Protein AF-A0A1I5T2F2-F1 (afdb_monomer_lite)

Secondary structure (DSSP, 8-state):
--------TT----HHHHHHHHHHHHTTTTSPPPHHHHHHHHHHHHHHHHH---HHHHHHHHHHHHH---HHHHHHHHHHHHHHHHHHHHT--SSS-------

Sequence (103 aa):
MKVRTAVRPDARVSNSVKDALSLLEKTNYDRPIAEDDIIRSVADALQYNSYYHPPDYIRHLNYAYEAERSLSAKDAIAQILVNSRMSALGKRPLCQDTGLVSS

Structure (mmCIF, N/CA/C/O backbone):
data_AF-A0A1I5T2F2-F1
#
_entry.id   AF-A0A1I5T2F2-F1
#
loop_
_atom_site.group_PDB
_atom_site.id
_atom_site.type_symbol
_atom_site.label_atom_id
_atom_site.label_alt_id
_atom_site.label_comp_id
_atom_site.label_asym_id
_atom_site.label_entity_id
_atom_site.label_seq_id
_atom_site.pdbx_PDB_ins_code
_atom_site.Cartn_x
_atom_site.Cartn_y
_atom_site.Cartn_z
_atom_site.occupancy
_atom_site.B_iso_or_equiv
_atom_site.auth_seq_id
_atom_site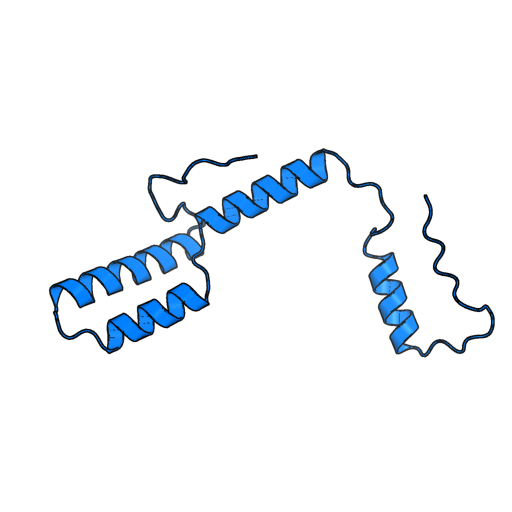.auth_comp_id
_atom_site.auth_asym_id
_atom_site.auth_atom_id
_atom_site.pdbx_PDB_model_num
ATOM 1 N N . MET A 1 1 ? 29.109 -6.498 -19.327 1.00 38.22 1 MET A N 1
ATOM 2 C CA . MET A 1 1 ? 30.016 -7.390 -18.571 1.00 38.22 1 MET A CA 1
ATOM 3 C C . MET A 1 1 ? 29.272 -8.702 -18.344 1.00 38.22 1 MET A C 1
ATOM 5 O O . MET A 1 1 ? 28.309 -8.689 -17.599 1.00 38.22 1 MET A O 1
ATOM 9 N N . LYS A 1 2 ? 29.595 -9.790 -19.064 1.00 37.22 2 LYS A N 1
ATOM 10 C CA . LYS A 1 2 ? 28.926 -11.093 -18.867 1.00 37.22 2 LYS A CA 1
ATOM 11 C C . LYS A 1 2 ? 29.405 -11.678 -17.540 1.00 37.22 2 LYS A C 1
ATOM 13 O O . LYS A 1 2 ? 30.586 -12.011 -17.436 1.00 37.22 2 LYS A O 1
ATOM 18 N N . VAL A 1 3 ? 28.523 -11.805 -16.552 1.00 43.12 3 VAL A N 1
ATOM 19 C CA . VAL A 1 3 ? 28.807 -12.594 -15.349 1.00 43.12 3 VAL A CA 1
ATOM 20 C C . VAL A 1 3 ? 28.792 -14.053 -15.790 1.00 43.12 3 VAL A C 1
ATOM 22 O O . VAL A 1 3 ? 27.752 -14.691 -15.861 1.00 43.12 3 VAL A O 1
ATOM 25 N N . ARG A 1 4 ? 29.950 -14.586 -16.186 1.00 44.59 4 ARG A N 1
ATOM 26 C CA . ARG A 1 4 ? 30.079 -16.028 -16.389 1.00 44.59 4 ARG A CA 1
ATOM 27 C C . ARG A 1 4 ? 30.013 -16.665 -15.007 1.00 44.59 4 ARG A C 1
ATOM 29 O O . ARG A 1 4 ? 31.008 -16.657 -14.286 1.00 44.59 4 ARG A O 1
ATOM 36 N N . THR A 1 5 ? 28.861 -17.208 -14.633 1.00 53.03 5 THR A N 1
ATOM 37 C CA . THR A 1 5 ? 28.784 -18.180 -13.542 1.00 53.03 5 THR A CA 1
ATOM 38 C C . THR A 1 5 ? 29.703 -19.340 -13.902 1.00 53.03 5 THR A C 1
ATOM 40 O O . THR A 1 5 ? 29.411 -20.138 -14.793 1.00 53.03 5 THR A O 1
ATOM 43 N N . ALA A 1 6 ? 30.868 -19.385 -13.261 1.00 49.38 6 ALA A N 1
ATOM 44 C CA . ALA A 1 6 ? 31.837 -20.455 -13.413 1.00 49.38 6 ALA A CA 1
ATOM 45 C C . ALA A 1 6 ? 31.290 -21.714 -12.726 1.00 49.38 6 ALA A C 1
ATOM 47 O O . ALA A 1 6 ? 31.609 -22.003 -11.575 1.00 49.38 6 ALA A O 1
ATOM 48 N N . VAL A 1 7 ? 30.429 -22.452 -13.424 1.00 55.19 7 VAL A N 1
ATOM 49 C CA . VAL A 1 7 ? 30.057 -23.807 -13.016 1.00 55.19 7 VAL A CA 1
ATOM 50 C C . VAL A 1 7 ? 31.195 -24.729 -13.447 1.00 55.19 7 VAL A C 1
ATOM 52 O O . VAL A 1 7 ? 31.579 -24.748 -14.617 1.00 55.19 7 VAL A O 1
ATOM 55 N N . ARG A 1 8 ? 31.779 -25.456 -12.489 1.00 48.75 8 ARG A N 1
ATOM 56 C CA . ARG A 1 8 ? 32.818 -26.451 -12.775 1.00 48.75 8 ARG A CA 1
ATOM 57 C C . ARG A 1 8 ? 32.267 -27.515 -13.741 1.00 48.75 8 ARG A C 1
ATOM 59 O O . ARG A 1 8 ? 31.168 -28.014 -13.500 1.00 48.75 8 ARG A O 1
ATOM 66 N N . PRO A 1 9 ? 33.010 -27.882 -14.800 1.00 53.88 9 PRO A N 1
ATOM 67 C CA . PRO A 1 9 ? 32.515 -28.756 -15.868 1.00 53.88 9 PRO A CA 1
ATOM 68 C C . PRO A 1 9 ? 32.212 -30.200 -15.425 1.00 53.88 9 PRO A C 1
ATOM 70 O O . PRO A 1 9 ? 31.578 -30.938 -16.171 1.00 53.88 9 PRO A O 1
ATOM 73 N N . ASP A 1 10 ? 32.628 -30.604 -14.222 1.00 53.03 10 ASP A N 1
ATOM 74 C CA . ASP A 1 10 ? 32.476 -31.950 -13.658 1.00 53.03 10 ASP A CA 1
ATOM 75 C C . ASP A 1 10 ? 31.473 -32.040 -12.490 1.00 53.03 10 ASP A C 1
ATOM 77 O O . ASP A 1 10 ? 31.265 -33.118 -11.924 1.00 53.03 10 ASP A O 1
ATOM 81 N N . ALA A 1 11 ? 30.809 -30.940 -12.122 1.00 57.22 11 ALA A N 1
ATOM 82 C CA . ALA A 1 11 ? 29.818 -30.968 -11.054 1.00 57.22 11 ALA A CA 1
ATOM 83 C C . ALA A 1 11 ? 28.578 -31.771 -11.494 1.00 57.22 11 ALA A C 1
ATOM 85 O O . ALA A 1 11 ? 27.867 -31.386 -12.424 1.00 57.22 11 ALA A O 1
ATOM 86 N N . ARG A 1 12 ? 28.267 -32.881 -10.807 1.00 59.28 12 ARG A N 1
ATOM 87 C CA . ARG A 1 12 ? 26.963 -33.555 -10.945 1.00 59.28 12 ARG A CA 1
ATOM 88 C C . ARG A 1 12 ? 25.871 -32.638 -10.398 1.00 59.28 12 ARG A C 1
ATOM 90 O O . ARG A 1 12 ? 25.561 -32.656 -9.211 1.00 59.28 12 ARG A O 1
ATOM 97 N N . VAL A 1 13 ? 25.293 -31.833 -11.279 1.00 64.69 13 VAL A N 1
ATOM 98 C CA . VAL A 1 13 ? 24.145 -30.979 -10.978 1.00 64.69 13 VAL A CA 1
ATOM 99 C C . VAL A 1 13 ? 22.904 -31.867 -10.849 1.00 64.69 13 VAL A C 1
ATOM 101 O O . VAL A 1 13 ? 22.537 -32.562 -11.802 1.00 64.69 13 VAL A O 1
ATOM 104 N N . SER A 1 14 ? 22.279 -31.883 -9.668 1.00 70.00 14 SER A N 1
ATOM 105 C CA . SER A 1 14 ? 21.035 -32.627 -9.433 1.00 70.00 14 SER A CA 1
ATOM 106 C C . SER A 1 14 ? 19.915 -32.101 -10.338 1.00 70.00 14 SER A C 1
ATOM 108 O O . SER A 1 14 ? 19.938 -30.943 -10.758 1.00 70.00 14 SER A O 1
ATOM 110 N N . ASN A 1 15 ? 18.917 -32.936 -10.643 1.00 74.06 15 ASN A N 1
ATOM 111 C CA . ASN A 1 15 ? 17.809 -32.536 -11.523 1.00 74.06 15 ASN A CA 1
ATOM 112 C C . ASN A 1 15 ? 17.097 -31.270 -11.012 1.00 74.06 15 ASN A C 1
ATOM 114 O O . ASN A 1 15 ? 16.834 -30.370 -11.796 1.00 74.06 15 ASN A O 1
ATOM 118 N N . SER A 1 16 ? 16.957 -31.120 -9.691 1.00 68.25 16 SER A N 1
ATOM 119 C CA . SER A 1 16 ? 16.376 -29.919 -9.078 1.00 68.25 16 SER A CA 1
ATOM 120 C C . SER A 1 16 ? 17.169 -28.632 -9.349 1.00 68.25 16 SER A C 1
ATOM 122 O O . SER A 1 16 ? 16.575 -27.559 -9.422 1.00 68.25 16 SER A O 1
ATOM 124 N N . VAL A 1 17 ? 18.496 -28.710 -9.503 1.00 71.19 17 VAL A N 1
ATOM 125 C CA . VAL A 1 17 ? 19.324 -27.539 -9.838 1.00 71.19 17 VAL A CA 1
ATOM 126 C C . VAL A 1 17 ? 19.259 -27.241 -11.339 1.00 71.19 17 VAL A C 1
ATOM 128 O O . VAL A 1 17 ? 19.251 -26.074 -11.718 1.00 71.19 17 VAL A O 1
ATOM 131 N N . LYS A 1 18 ? 19.131 -28.260 -12.200 1.00 70.31 18 LYS A N 1
ATOM 132 C CA . LYS A 1 18 ? 18.872 -28.060 -13.639 1.00 70.31 18 LYS A CA 1
ATOM 133 C C . LYS A 1 18 ? 17.523 -27.384 -13.879 1.00 70.31 18 LYS A C 1
ATOM 135 O O . LYS A 1 18 ? 17.440 -26.482 -14.706 1.00 70.31 18 LYS A O 1
ATOM 140 N N . ASP A 1 19 ? 16.505 -27.765 -13.114 1.00 73.94 19 ASP A N 1
ATOM 141 C CA . ASP A 1 19 ? 15.174 -27.164 -13.198 1.00 73.94 19 ASP A CA 1
ATOM 142 C C . ASP A 1 19 ? 15.210 -25.689 -12.772 1.00 73.94 19 ASP A C 1
ATOM 144 O O . ASP A 1 19 ? 14.705 -24.831 -13.496 1.00 73.94 19 ASP A O 1
ATOM 148 N N . ALA A 1 20 ? 15.891 -25.371 -11.665 1.00 68.38 20 ALA A N 1
ATOM 149 C CA . ALA A 1 20 ? 16.098 -23.992 -11.220 1.00 68.38 20 ALA A CA 1
ATOM 150 C C . ALA A 1 20 ? 16.898 -23.158 -12.238 1.00 68.38 20 ALA A C 1
ATOM 152 O O . ALA A 1 20 ? 16.517 -22.028 -12.533 1.00 68.38 20 ALA A O 1
ATOM 153 N N . LEU A 1 21 ? 17.958 -23.720 -12.828 1.00 68.44 21 LEU A N 1
ATOM 154 C CA . LEU A 1 21 ? 18.722 -23.062 -13.894 1.00 68.44 21 LEU A CA 1
ATOM 155 C C . LEU A 1 21 ? 17.862 -22.814 -15.137 1.00 68.44 21 LEU A C 1
ATOM 157 O O . LEU A 1 21 ? 17.921 -21.728 -15.694 1.00 68.44 21 LEU A O 1
ATOM 161 N N . SER A 1 22 ? 16.990 -23.753 -15.515 1.00 66.94 22 SER A N 1
ATOM 162 C CA . 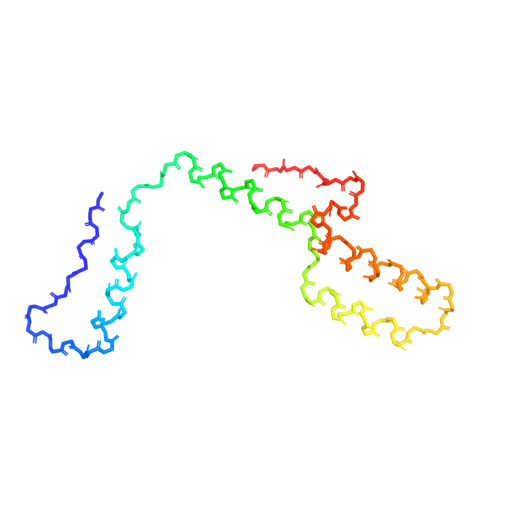SER A 1 22 ? 16.067 -23.562 -16.641 1.00 66.94 22 SER A CA 1
ATOM 163 C C . SER A 1 22 ? 15.045 -22.445 -16.390 1.00 66.94 22 SER A C 1
ATOM 165 O O . SER A 1 22 ? 14.608 -21.777 -17.325 1.00 66.94 22 SER A O 1
ATOM 167 N N . LEU A 1 23 ? 14.648 -22.224 -15.131 1.00 65.38 23 LEU A N 1
ATOM 168 C CA . LEU A 1 23 ? 13.778 -21.112 -14.744 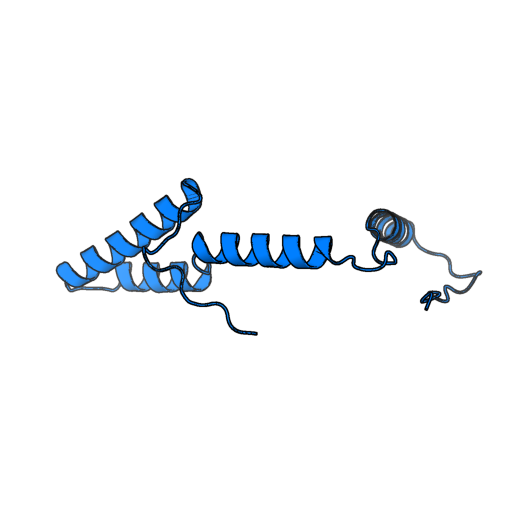1.00 65.38 23 LEU A CA 1
ATOM 169 C C . LEU A 1 23 ? 14.537 -19.785 -14.782 1.00 65.38 23 LEU A C 1
ATOM 171 O O . LEU A 1 23 ? 13.992 -18.796 -15.267 1.00 65.38 23 LEU A O 1
ATOM 175 N N . LEU A 1 24 ? 15.798 -19.794 -14.345 1.00 63.34 24 LEU A N 1
ATOM 176 C CA . LEU A 1 24 ? 16.689 -18.642 -14.436 1.00 63.34 24 LEU A CA 1
ATOM 177 C C . LEU A 1 24 ? 17.049 -18.294 -15.884 1.00 63.34 24 LEU A C 1
ATOM 179 O O . LEU A 1 24 ? 17.188 -17.120 -16.181 1.00 63.34 24 LEU A O 1
ATOM 183 N N . GLU A 1 25 ? 17.142 -19.264 -16.794 1.00 64.50 25 GLU A N 1
ATOM 184 C CA . GLU A 1 25 ? 17.315 -19.020 -18.235 1.00 64.50 25 GLU A CA 1
ATOM 185 C C . GLU A 1 25 ? 16.035 -18.469 -18.887 1.00 64.50 25 GLU A C 1
ATOM 187 O O . GLU A 1 25 ? 16.104 -17.660 -19.812 1.00 64.50 25 GLU A O 1
ATOM 192 N N . LYS A 1 26 ? 14.852 -18.871 -18.399 1.00 61.19 26 LYS A N 1
ATOM 193 C CA . LYS A 1 26 ? 13.556 -18.330 -18.854 1.00 61.19 26 LYS A CA 1
ATOM 194 C C . LYS A 1 26 ? 13.340 -16.886 -18.405 1.00 61.19 26 LYS A C 1
ATOM 196 O O . LYS A 1 26 ? 12.679 -16.115 -19.102 1.00 61.19 26 LYS A O 1
ATOM 201 N N . THR A 1 27 ? 13.886 -16.503 -17.257 1.00 61.66 27 THR A N 1
ATOM 202 C CA . THR A 1 27 ? 13.946 -15.106 -16.829 1.00 61.66 27 THR A CA 1
ATOM 203 C C . THR A 1 27 ? 15.188 -14.466 -17.433 1.00 61.66 27 THR A C 1
ATOM 205 O O . THR A 1 27 ? 16.290 -14.774 -17.020 1.00 61.66 27 THR A O 1
ATOM 208 N N . ASN A 1 28 ? 15.058 -13.564 -18.404 1.00 68.50 28 ASN A N 1
ATOM 209 C CA . ASN A 1 28 ? 16.210 -12.878 -19.004 1.00 68.50 28 ASN A CA 1
ATOM 210 C C . ASN A 1 28 ? 16.919 -11.927 -18.005 1.00 68.50 28 ASN A C 1
ATOM 212 O O . ASN A 1 28 ? 16.865 -10.713 -18.168 1.00 68.50 28 ASN A O 1
ATOM 216 N N . TYR A 1 29 ? 17.570 -12.450 -16.964 1.00 66.75 29 TYR A N 1
ATOM 217 C CA . TYR A 1 29 ? 18.252 -11.670 -15.926 1.00 66.75 29 TYR A CA 1
ATOM 218 C C . TYR A 1 29 ? 19.546 -11.021 -16.447 1.00 66.75 29 TYR A C 1
ATOM 220 O O . TYR A 1 29 ? 19.972 -9.985 -15.950 1.00 66.75 29 TYR A O 1
ATOM 228 N N . ASP A 1 30 ? 20.128 -11.589 -17.507 1.00 73.44 30 ASP A N 1
ATOM 229 C CA . ASP A 1 30 ? 21.316 -11.064 -18.191 1.00 73.44 30 ASP A CA 1
ATOM 230 C C . ASP A 1 30 ? 20.996 -10.016 -19.271 1.00 73.44 30 ASP A C 1
ATOM 232 O O . ASP A 1 30 ? 21.919 -9.464 -19.887 1.00 73.44 30 ASP A O 1
ATOM 236 N N . ARG A 1 31 ? 19.712 -9.728 -19.544 1.00 85.19 31 ARG A N 1
ATOM 237 C CA . ARG A 1 31 ? 19.376 -8.662 -20.497 1.00 85.19 31 ARG A CA 1
ATOM 238 C C . ARG A 1 31 ? 19.667 -7.300 -19.857 1.00 85.19 31 ARG A C 1
ATOM 240 O O . ARG A 1 31 ? 19.311 -7.092 -18.697 1.00 85.19 31 ARG A O 1
ATOM 247 N N . PRO A 1 32 ? 20.259 -6.348 -20.593 1.00 88.62 32 PRO A N 1
ATOM 248 C CA . PRO A 1 32 ? 20.351 -4.972 -20.127 1.00 88.62 32 PRO A CA 1
ATOM 249 C C . PRO A 1 32 ? 18.960 -4.426 -19.780 1.00 88.62 32 PRO A C 1
ATOM 251 O O . PRO A 1 32 ? 18.006 -4.649 -20.530 1.00 88.62 32 PRO A O 1
ATOM 254 N N . ILE A 1 33 ? 18.856 -3.717 -18.655 1.00 91.31 33 ILE A N 1
ATOM 255 C CA . ILE A 1 33 ? 17.645 -2.979 -18.283 1.00 91.31 33 ILE A CA 1
ATOM 256 C C . ILE A 1 33 ? 17.530 -1.793 -19.239 1.00 91.31 33 ILE A C 1
ATOM 258 O O . ILE A 1 33 ? 18.436 -0.959 -19.308 1.00 91.31 33 ILE A O 1
ATOM 262 N N . ALA A 1 34 ? 16.444 -1.753 -20.001 1.00 92.88 34 ALA A N 1
ATOM 263 C CA . ALA A 1 34 ? 16.129 -0.647 -20.889 1.00 92.88 34 ALA A CA 1
ATOM 264 C C . ALA A 1 34 ? 15.383 0.457 -20.127 1.00 92.88 34 ALA A C 1
ATOM 266 O O . ALA A 1 34 ? 14.805 0.224 -19.068 1.00 92.88 34 ALA A O 1
ATOM 267 N N . GLU A 1 35 ? 15.356 1.660 -20.693 1.00 96.06 35 GLU A N 1
ATOM 268 C CA . GLU A 1 35 ? 14.597 2.794 -20.153 1.00 96.06 35 GLU A CA 1
ATOM 269 C C . GLU A 1 35 ? 13.120 2.436 -19.905 1.00 96.06 35 GLU A C 1
ATOM 271 O O . GLU A 1 35 ? 12.597 2.663 -18.815 1.00 96.06 35 GLU A O 1
ATOM 276 N N . ASP A 1 36 ? 12.488 1.764 -20.871 1.00 95.81 36 ASP A N 1
ATOM 277 C CA . ASP A 1 36 ? 11.107 1.283 -20.773 1.0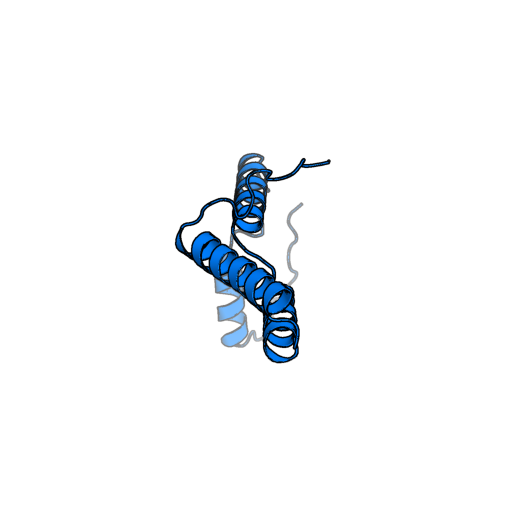0 95.81 36 ASP A CA 1
ATOM 278 C C . ASP A 1 36 ? 10.856 0.384 -19.555 1.00 95.81 36 ASP A C 1
ATOM 280 O O . ASP A 1 36 ? 9.759 0.404 -18.995 1.00 95.81 36 ASP A O 1
ATOM 284 N N . ASP A 1 37 ? 11.846 -0.407 -19.132 1.00 93.88 37 ASP A N 1
ATOM 285 C CA . ASP A 1 37 ? 11.703 -1.274 -17.961 1.00 93.88 37 ASP A CA 1
ATOM 286 C C . ASP A 1 37 ? 11.598 -0.447 -16.678 1.00 93.88 37 ASP A C 1
ATOM 288 O O . ASP A 1 37 ? 10.806 -0.773 -15.793 1.00 93.88 37 ASP A O 1
ATOM 292 N N . ILE A 1 38 ? 12.367 0.641 -16.591 1.00 94.94 38 ILE A N 1
ATOM 293 C CA . ILE A 1 38 ? 12.330 1.563 -15.454 1.00 94.94 38 ILE A CA 1
ATOM 294 C C . ILE A 1 38 ? 11.010 2.324 -15.443 1.00 94.94 38 ILE A C 1
ATOM 296 O O . ILE A 1 38 ? 10.339 2.352 -14.412 1.00 94.94 38 ILE A O 1
ATOM 300 N N . ILE A 1 39 ? 10.608 2.890 -16.585 1.00 96.12 39 ILE A N 1
ATOM 301 C CA . ILE A 1 39 ? 9.356 3.648 -16.706 1.00 96.12 39 ILE A CA 1
ATOM 302 C C . ILE A 1 39 ? 8.169 2.779 -16.288 1.00 96.12 39 ILE A C 1
ATOM 304 O O . ILE A 1 39 ? 7.364 3.197 -15.455 1.00 96.12 39 ILE A O 1
ATOM 308 N N . ARG A 1 40 ? 8.076 1.555 -16.824 1.00 96.81 40 ARG A N 1
ATOM 309 C CA . ARG A 1 40 ? 6.982 0.628 -16.496 1.00 96.81 40 ARG A CA 1
ATOM 310 C C . ARG A 1 40 ? 7.016 0.206 -15.036 1.00 96.81 40 ARG A C 1
ATOM 312 O O . ARG A 1 40 ? 5.989 0.277 -14.377 1.00 96.81 40 ARG A O 1
ATOM 319 N N . SER A 1 41 ? 8.186 -0.156 -14.514 1.00 95.75 41 SER A N 1
ATOM 320 C CA . SER A 1 41 ? 8.330 -0.561 -13.112 1.00 95.75 41 SER A CA 1
ATOM 321 C C . SER A 1 41 ? 7.893 0.545 -12.147 1.00 95.75 41 SER A C 1
ATOM 323 O O . SER A 1 41 ? 7.122 0.295 -11.221 1.00 95.75 41 SER A O 1
ATOM 325 N N . VAL A 1 42 ? 8.325 1.788 -12.387 1.00 95.50 42 VAL A N 1
ATOM 326 C CA . VAL A 1 42 ? 7.938 2.937 -11.556 1.00 95.50 42 VAL A CA 1
ATOM 327 C C . VAL A 1 42 ? 6.444 3.231 -11.690 1.00 95.50 42 VAL A C 1
ATOM 329 O O . VAL A 1 42 ? 5.779 3.419 -10.673 1.00 95.50 42 VAL A O 1
ATOM 332 N N . ALA A 1 43 ? 5.896 3.234 -12.908 1.00 95.62 43 ALA A N 1
ATOM 333 C CA . ALA A 1 43 ? 4.465 3.442 -13.126 1.00 95.62 43 ALA A CA 1
ATOM 334 C C . ALA A 1 43 ? 3.620 2.383 -12.398 1.00 95.62 43 ALA A C 1
ATOM 336 O O . ALA A 1 43 ? 2.703 2.737 -11.654 1.00 95.62 43 ALA A O 1
ATOM 337 N N . ASP A 1 44 ? 3.978 1.105 -12.536 1.00 95.50 44 ASP A N 1
ATOM 338 C CA . ASP A 1 44 ? 3.291 -0.012 -11.887 1.00 95.50 44 ASP A CA 1
ATOM 339 C C . ASP A 1 44 ? 3.375 0.095 -10.358 1.00 95.50 44 ASP A C 1
ATOM 341 O O . ASP A 1 44 ? 2.372 -0.090 -9.663 1.00 95.50 44 ASP A O 1
ATOM 345 N N . ALA A 1 45 ? 4.547 0.446 -9.821 1.00 94.94 45 ALA A N 1
ATOM 346 C CA . ALA A 1 45 ? 4.746 0.618 -8.385 1.00 94.94 45 ALA A CA 1
ATOM 347 C C . ALA A 1 45 ? 3.914 1.780 -7.818 1.00 94.94 45 ALA A C 1
ATOM 349 O O . ALA A 1 45 ? 3.237 1.619 -6.800 1.00 94.94 45 ALA A O 1
ATOM 350 N N . LEU A 1 46 ? 3.916 2.941 -8.480 1.00 94.88 46 LEU A N 1
ATOM 351 C CA . LEU A 1 46 ? 3.132 4.104 -8.050 1.00 94.88 46 LEU A CA 1
ATOM 352 C C . LEU A 1 46 ? 1.627 3.831 -8.128 1.00 94.88 46 LEU A C 1
ATOM 354 O O . LEU A 1 46 ? 0.869 4.205 -7.227 1.00 94.88 46 LEU A O 1
ATOM 358 N N . GLN A 1 47 ? 1.192 3.134 -9.175 1.00 93.69 47 GLN A N 1
ATOM 359 C CA . GLN A 1 47 ? -0.205 2.772 -9.350 1.00 93.69 47 GLN A CA 1
ATOM 360 C C . GLN A 1 47 ? -0.653 1.751 -8.298 1.00 93.69 47 GLN A C 1
ATOM 362 O O . GLN A 1 47 ? -1.720 1.910 -7.705 1.00 93.69 47 GLN A O 1
ATOM 367 N N . TYR A 1 48 ? 0.188 0.760 -7.990 1.00 94.75 48 TYR A N 1
ATOM 368 C CA . TYR A 1 48 ? -0.050 -0.184 -6.900 1.00 94.75 48 TYR A CA 1
ATOM 369 C C . TYR A 1 48 ? -0.172 0.533 -5.547 1.00 94.75 48 TYR A C 1
ATOM 371 O O . TYR A 1 48 ? -1.167 0.354 -4.839 1.00 94.75 48 TYR A O 1
ATOM 379 N N . ASN A 1 49 ? 0.784 1.401 -5.213 1.00 92.31 49 ASN A N 1
ATOM 380 C CA . ASN A 1 49 ? 0.785 2.135 -3.944 1.00 92.31 49 ASN A CA 1
ATOM 381 C C . ASN A 1 49 ? -0.443 3.042 -3.785 1.00 92.31 49 ASN A C 1
ATOM 383 O O . ASN A 1 49 ? -0.918 3.250 -2.673 1.00 92.31 49 ASN A O 1
ATOM 387 N N . SER A 1 50 ? -0.995 3.540 -4.892 1.00 93.62 50 SER A N 1
ATOM 388 C CA . SER A 1 50 ? -2.199 4.375 -4.876 1.00 93.62 50 SER A CA 1
ATOM 389 C C . SER A 1 50 ? -3.477 3.598 -4.532 1.00 93.62 50 SER A C 1
ATOM 391 O O . SER A 1 50 ? -4.472 4.210 -4.140 1.00 93.62 50 SER A O 1
ATOM 393 N N . TYR A 1 51 ? -3.487 2.270 -4.700 1.00 95.56 51 TYR A N 1
ATOM 394 C CA . TYR A 1 51 ? -4.693 1.439 -4.567 1.00 95.56 51 TYR A CA 1
ATOM 395 C C . TYR A 1 51 ? -4.734 0.611 -3.286 1.00 95.56 51 TYR A C 1
ATOM 397 O O . TYR A 1 51 ? -5.829 0.307 -2.797 1.00 95.56 51 TYR A O 1
ATOM 405 N N . TYR A 1 52 ? -3.574 0.231 -2.752 1.00 96.31 52 TYR A N 1
ATOM 406 C CA . TYR A 1 52 ? -3.474 -0.740 -1.667 1.00 96.31 52 TYR A CA 1
ATOM 407 C C . TYR A 1 52 ? -2.831 -0.141 -0.421 1.00 96.31 52 TYR A C 1
ATOM 409 O O . TYR A 1 52 ? -1.775 0.479 -0.480 1.00 96.31 52 TYR A O 1
ATOM 417 N N . HIS A 1 53 ? -3.430 -0.426 0.735 1.00 95.94 53 HIS A N 1
ATOM 418 C CA . HIS A 1 53 ? -2.716 -0.313 2.001 1.00 95.94 53 HIS A CA 1
ATOM 419 C C . HIS A 1 53 ? -1.826 -1.540 2.231 1.00 95.94 53 HIS A C 1
ATOM 421 O O . HIS A 1 53 ? -2.207 -2.653 1.848 1.00 95.94 53 HIS A O 1
ATOM 427 N N . PRO A 1 54 ? -0.700 -1.374 2.943 1.00 95.44 54 PRO A N 1
ATOM 428 C CA . PRO A 1 54 ? 0.090 -2.491 3.438 1.00 95.44 54 PRO A CA 1
ATOM 429 C C . PRO A 1 54 ? -0.745 -3.481 4.286 1.00 95.44 54 PRO A C 1
ATOM 431 O O . PRO A 1 54 ? -1.603 -3.059 5.072 1.00 95.44 54 PRO A O 1
ATOM 434 N N . PRO A 1 55 ? -0.518 -4.806 4.177 1.00 96.06 55 PRO A N 1
ATOM 435 C CA . PRO A 1 55 ? -1.292 -5.802 4.925 1.00 96.06 55 PRO A CA 1
ATOM 436 C C . PRO A 1 55 ? -1.167 -5.688 6.448 1.00 96.06 55 PRO A C 1
ATOM 438 O O . PRO A 1 55 ? -2.072 -6.069 7.188 1.00 96.06 55 PRO A O 1
ATOM 441 N N . ASP A 1 56 ? -0.027 -5.222 6.948 1.00 97.62 56 ASP A N 1
ATOM 442 C CA . ASP A 1 56 ? 0.178 -4.906 8.360 1.00 97.62 56 ASP A CA 1
ATOM 443 C C . ASP A 1 56 ? -0.666 -3.708 8.797 1.00 97.62 56 ASP A C 1
ATOM 445 O O . ASP A 1 56 ? -1.326 -3.815 9.829 1.00 97.62 56 ASP A O 1
ATOM 449 N N . TYR A 1 57 ? -0.742 -2.632 8.008 1.00 96.94 57 TYR A N 1
ATOM 450 C CA . TYR A 1 57 ? -1.618 -1.495 8.309 1.00 96.94 57 TYR A CA 1
ATOM 451 C C . TYR A 1 57 ? -3.073 -1.947 8.492 1.00 96.94 57 TYR A C 1
ATOM 453 O O . TYR A 1 57 ? -3.691 -1.654 9.515 1.00 96.94 57 TYR A O 1
ATOM 461 N N . ILE A 1 58 ? -3.597 -2.746 7.555 1.00 97.94 58 ILE A N 1
ATOM 462 C CA . ILE A 1 58 ? -4.977 -3.253 7.622 1.00 97.94 58 ILE A CA 1
ATOM 463 C C . ILE A 1 58 ? -5.193 -4.147 8.847 1.00 97.94 58 ILE A C 1
ATOM 465 O O . ILE A 1 58 ? -6.219 -4.028 9.515 1.00 97.94 58 ILE A O 1
ATOM 469 N N . ARG A 1 59 ? -4.227 -5.011 9.190 1.00 98.31 59 ARG A N 1
ATOM 470 C CA . ARG A 1 59 ? -4.318 -5.864 10.387 1.00 98.31 59 ARG A CA 1
ATOM 471 C C . ARG A 1 59 ? -4.380 -5.048 11.676 1.00 98.31 59 ARG A C 1
ATOM 473 O O . ARG A 1 59 ? -5.236 -5.323 12.515 1.00 98.31 59 ARG A O 1
ATOM 480 N N . HIS A 1 60 ? -3.509 -4.053 11.831 1.00 98.38 60 HIS A N 1
ATOM 481 C CA . HIS A 1 60 ? -3.504 -3.201 13.023 1.00 98.38 60 HIS A CA 1
ATOM 482 C C . HIS A 1 60 ? -4.760 -2.330 13.098 1.00 98.38 60 HIS A C 1
ATOM 484 O O . HIS A 1 60 ? -5.332 -2.179 14.175 1.00 98.38 60 HIS A O 1
ATOM 490 N N . LEU A 1 61 ? -5.233 -1.816 11.961 1.00 98.00 61 LEU A N 1
ATOM 491 C CA . LEU A 1 61 ? -6.454 -1.021 11.907 1.00 98.00 61 LEU A CA 1
ATOM 492 C C . LEU A 1 61 ? -7.696 -1.857 12.253 1.00 98.00 61 LEU A C 1
ATOM 494 O O . LEU A 1 61 ? -8.563 -1.396 12.989 1.00 98.00 61 LEU A O 1
ATOM 498 N N . ASN A 1 62 ? -7.755 -3.111 11.795 1.00 98.38 62 ASN A N 1
ATOM 499 C CA . ASN A 1 62 ? -8.813 -4.040 12.188 1.00 98.38 62 ASN A CA 1
ATOM 500 C C . ASN A 1 62 ? -8.751 -4.374 13.685 1.00 98.38 62 ASN A C 1
ATOM 502 O O . ASN A 1 62 ? -9.775 -4.388 14.355 1.00 98.38 62 ASN A O 1
ATOM 506 N N . TYR A 1 63 ? -7.556 -4.595 14.239 1.00 98.50 63 TYR A N 1
ATOM 507 C CA . TYR A 1 63 ? -7.404 -4.782 15.685 1.00 98.50 63 TYR A CA 1
ATOM 508 C C . TYR A 1 63 ? -7.903 -3.561 16.476 1.00 98.50 63 TYR A C 1
ATOM 510 O O . TYR A 1 63 ? -8.612 -3.717 17.470 1.00 98.50 63 TYR A O 1
ATOM 518 N N . ALA A 1 64 ? -7.590 -2.347 16.011 1.00 98.19 64 ALA A N 1
ATOM 519 C CA . ALA A 1 64 ? -8.085 -1.114 16.616 1.00 98.19 64 ALA A CA 1
ATOM 520 C C . 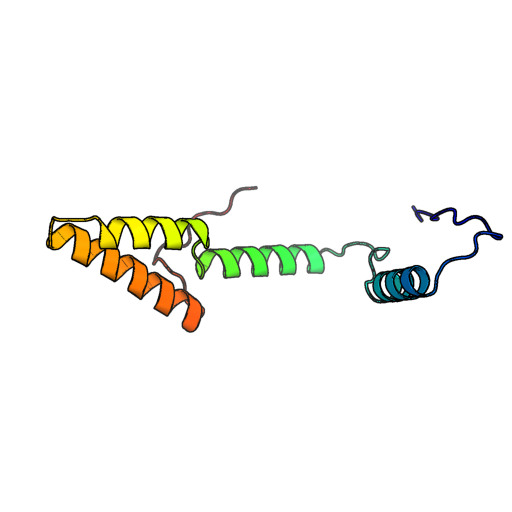ALA A 1 64 ? -9.618 -1.010 16.545 1.00 98.19 64 ALA A C 1
ATOM 522 O O . ALA A 1 64 ? -10.241 -0.667 17.543 1.00 98.19 64 ALA A O 1
ATOM 523 N N . TYR A 1 65 ? -10.234 -1.369 15.412 1.00 98.50 65 TYR A N 1
ATOM 524 C CA . TYR A 1 65 ? -11.695 -1.418 15.268 1.00 98.50 65 TYR A CA 1
ATOM 525 C C . TYR A 1 65 ? -12.364 -2.318 16.319 1.00 98.50 65 TYR A C 1
ATOM 527 O O . TYR A 1 65 ? -13.366 -1.937 16.931 1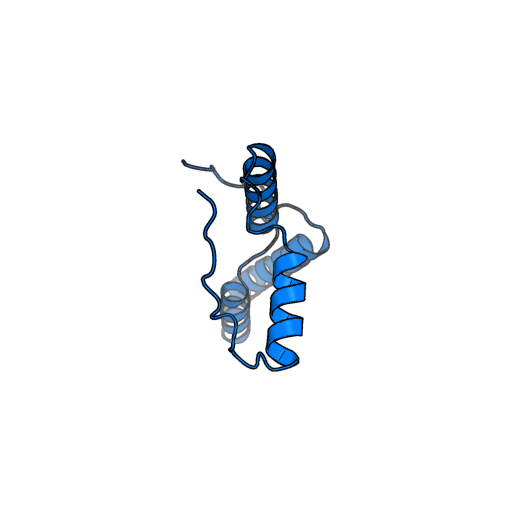.00 98.50 65 TYR A O 1
ATOM 535 N N . GLU A 1 66 ? -11.804 -3.508 16.546 1.00 98.31 66 GLU A N 1
ATOM 536 C CA . GLU A 1 66 ? -12.338 -4.457 17.526 1.00 98.31 66 GLU A CA 1
ATOM 537 C C . GLU A 1 66 ? -12.195 -3.941 18.964 1.00 98.31 66 GLU A C 1
ATOM 539 O O . GLU A 1 66 ? -13.122 -4.079 19.765 1.00 98.31 66 GLU A O 1
ATOM 544 N N . ALA A 1 67 ? -11.063 -3.308 19.283 1.00 98.25 67 ALA A N 1
ATOM 545 C CA . ALA A 1 67 ? -10.759 -2.814 20.626 1.00 98.25 67 ALA A CA 1
ATOM 546 C C . ALA A 1 67 ? -11.412 -1.458 20.972 1.00 98.25 67 ALA A C 1
ATOM 548 O O . ALA A 1 67 ? -11.542 -1.131 22.156 1.00 98.25 67 ALA A O 1
ATOM 549 N N . GLU A 1 68 ? -11.802 -0.663 19.971 1.00 98.44 68 GLU A N 1
ATOM 550 C CA . GLU A 1 68 ? -12.335 0.689 20.160 1.00 98.44 68 GLU A CA 1
ATOM 551 C C . GLU A 1 68 ? -13.712 0.680 20.843 1.00 98.44 68 GLU A C 1
ATOM 553 O O . GLU A 1 68 ? -14.613 -0.092 20.497 1.00 98.44 68 GLU A O 1
ATOM 558 N N . ARG A 1 69 ? -13.879 1.579 21.820 1.00 98.06 69 ARG A N 1
ATOM 559 C CA . ARG A 1 69 ? -15.098 1.721 22.630 1.00 98.06 69 ARG A CA 1
ATOM 560 C C . ARG A 1 69 ? -15.949 2.914 22.207 1.00 98.06 69 ARG A C 1
ATOM 562 O O . ARG A 1 69 ? -17.164 2.883 22.392 1.00 98.06 69 ARG A O 1
ATOM 569 N N . SER A 1 70 ? -15.333 3.967 21.680 1.00 98.31 70 SER A N 1
ATOM 570 C CA . SER A 1 70 ? -16.037 5.144 21.183 1.00 98.31 70 SER A CA 1
ATOM 571 C C . SER A 1 70 ? -16.728 4.822 19.862 1.00 98.31 70 SER A C 1
ATOM 573 O O . SER A 1 70 ? -16.072 4.471 18.884 1.00 98.31 70 SER A O 1
ATOM 575 N N . LEU A 1 71 ? -18.053 4.982 19.818 1.00 97.69 71 LEU A N 1
ATOM 576 C CA . LEU A 1 71 ? -18.850 4.678 18.628 1.00 97.69 71 LEU A CA 1
ATOM 577 C C . LEU A 1 71 ? -18.393 5.490 17.408 1.00 97.69 71 LEU A C 1
ATOM 579 O O . LEU A 1 71 ? -18.158 4.923 16.348 1.00 97.69 71 LEU A O 1
ATOM 583 N N . SER A 1 72 ? -18.173 6.796 17.572 1.00 98.00 72 SER A N 1
ATOM 584 C CA . SER A 1 72 ? -17.748 7.664 16.468 1.00 98.00 72 SER A CA 1
ATOM 585 C C . SER A 1 72 ? -16.363 7.302 15.929 1.00 98.00 72 SER A C 1
ATOM 587 O O . SER A 1 72 ? -16.144 7.325 14.718 1.00 98.00 72 SER A O 1
ATOM 589 N N . ALA A 1 73 ? -15.426 6.939 16.809 1.00 98.12 73 ALA A N 1
ATOM 590 C CA . ALA A 1 73 ? -14.095 6.503 16.397 1.00 98.12 73 ALA A CA 1
ATOM 591 C C . ALA A 1 73 ? -14.155 5.135 15.706 1.00 98.12 73 ALA A C 1
ATOM 593 O O . ALA A 1 73 ? -13.526 4.937 14.667 1.00 98.12 73 ALA A O 1
ATOM 594 N N . LYS A 1 74 ? -14.965 4.213 16.237 1.00 98.31 74 LYS A N 1
ATOM 595 C CA . LYS A 1 74 ? -15.178 2.888 15.654 1.00 98.31 74 LYS A CA 1
ATOM 596 C C . LYS A 1 74 ? -15.778 2.977 14.248 1.00 98.31 74 LYS A C 1
ATOM 598 O O . LYS A 1 74 ? -15.287 2.307 13.339 1.00 98.31 74 LYS A O 1
ATOM 603 N N . ASP A 1 75 ? -16.758 3.854 14.044 1.00 98.38 75 ASP A N 1
ATOM 604 C CA . ASP A 1 75 ? -17.368 4.107 12.732 1.00 98.38 75 ASP A CA 1
ATOM 605 C C . ASP A 1 75 ? -16.370 4.729 11.745 1.00 98.38 75 ASP A C 1
ATOM 607 O O . ASP A 1 75 ? -16.305 4.328 10.580 1.00 98.38 75 ASP A O 1
ATOM 611 N N . ALA A 1 76 ? -15.532 5.661 12.208 1.00 98.31 76 ALA A N 1
ATOM 612 C CA . ALA A 1 76 ? -14.477 6.239 11.380 1.00 98.31 76 ALA A CA 1
ATOM 613 C C . ALA A 1 76 ? -13.471 5.171 10.914 1.00 98.31 76 ALA A C 1
ATOM 615 O O . ALA A 1 76 ? -13.135 5.110 9.728 1.00 98.31 76 ALA A O 1
ATOM 616 N N . ILE A 1 77 ? -13.037 4.283 11.816 1.00 98.44 77 ILE A N 1
ATOM 617 C CA . ILE A 1 77 ? -12.146 3.167 11.472 1.00 98.44 77 ILE A CA 1
ATOM 618 C C . ILE A 1 77 ? -12.821 2.226 10.461 1.00 98.44 77 ILE A C 1
ATOM 620 O O . ILE A 1 77 ? -12.199 1.848 9.463 1.00 98.44 77 ILE A O 1
ATOM 624 N N . ALA A 1 78 ? -14.099 1.888 10.669 1.00 98.31 78 ALA A N 1
ATOM 625 C CA . ALA A 1 78 ? -14.862 1.063 9.732 1.00 98.31 78 ALA A CA 1
ATOM 626 C C . ALA A 1 78 ? -14.898 1.679 8.329 1.00 98.31 78 ALA A C 1
ATOM 628 O O . ALA A 1 78 ? -14.683 0.978 7.337 1.00 98.31 78 ALA A O 1
ATOM 629 N N . GLN A 1 79 ? -15.099 2.993 8.232 1.00 97.88 79 GLN A N 1
ATOM 630 C CA . GLN A 1 79 ? -15.124 3.679 6.946 1.00 97.88 79 GLN A CA 1
ATOM 631 C C . GLN A 1 79 ? -13.764 3.628 6.234 1.00 97.88 79 GLN A C 1
ATOM 633 O O . GLN A 1 79 ? -13.722 3.428 5.018 1.00 97.88 79 GLN A O 1
ATOM 638 N N . ILE A 1 80 ? -12.650 3.742 6.967 1.00 97.25 80 ILE A N 1
ATOM 639 C CA . ILE A 1 80 ? -11.302 3.582 6.394 1.00 97.25 80 ILE A CA 1
ATOM 640 C C . ILE A 1 80 ? -11.120 2.160 5.840 1.00 97.25 80 ILE A C 1
ATOM 642 O O . ILE A 1 80 ? -10.632 1.990 4.717 1.00 97.25 80 ILE A O 1
ATOM 646 N N . LEU A 1 81 ? -11.552 1.133 6.579 1.00 97.88 81 LEU A N 1
ATOM 647 C CA . LEU A 1 81 ? -11.481 -0.266 6.138 1.00 97.88 81 LEU A CA 1
ATOM 648 C C . LEU A 1 81 ? -12.340 -0.515 4.887 1.00 97.88 81 LEU A C 1
ATOM 650 O O . LEU A 1 81 ? -11.871 -1.125 3.921 1.00 97.88 81 LEU A O 1
ATOM 654 N N . VAL A 1 82 ? -13.568 0.010 4.857 1.00 97.50 82 VAL A N 1
ATOM 655 C CA . VAL A 1 82 ? -14.455 -0.063 3.685 1.00 97.50 82 VAL A CA 1
ATOM 656 C C . VAL A 1 82 ? -13.818 0.627 2.481 1.00 97.50 82 VAL A C 1
ATOM 658 O O . VAL A 1 82 ? -13.750 0.035 1.401 1.00 97.50 82 VAL A O 1
ATOM 661 N N . ASN A 1 83 ? -13.296 1.842 2.657 1.00 95.56 83 ASN A N 1
ATOM 662 C CA . ASN A 1 83 ? -12.639 2.586 1.583 1.00 95.56 83 ASN A CA 1
ATOM 663 C C . ASN A 1 83 ? -11.428 1.823 1.039 1.00 95.56 83 ASN A C 1
ATOM 665 O O . ASN A 1 83 ? -11.276 1.717 -0.178 1.00 95.56 83 ASN A O 1
ATOM 669 N N . SER A 1 84 ? -10.639 1.213 1.926 1.00 96.81 84 SER A N 1
ATOM 670 C CA . SER A 1 84 ? -9.493 0.374 1.562 1.00 96.81 84 SER A CA 1
ATOM 671 C C . SER A 1 84 ? -9.906 -0.833 0.721 1.00 96.81 84 SER A C 1
ATOM 673 O O . SER A 1 84 ? -9.307 -1.098 -0.322 1.00 96.81 84 SER A O 1
ATOM 675 N N . ARG A 1 85 ? -10.981 -1.530 1.109 1.00 96.62 85 ARG A N 1
ATOM 676 C CA . ARG A 1 85 ? -11.526 -2.657 0.336 1.00 96.62 85 ARG A CA 1
ATOM 677 C C . ARG A 1 85 ? -12.030 -2.217 -1.038 1.00 96.62 85 ARG A C 1
ATOM 679 O O . ARG A 1 85 ? -11.743 -2.868 -2.039 1.00 96.62 85 ARG A O 1
ATOM 686 N N . MET A 1 86 ? -12.782 -1.121 -1.093 1.00 96.56 86 MET A N 1
ATOM 687 C CA . MET A 1 86 ? -13.332 -0.606 -2.349 1.00 96.56 86 MET A CA 1
ATOM 688 C C . MET A 1 86 ? -12.233 -0.105 -3.296 1.00 96.56 86 MET A C 1
ATOM 690 O O . MET A 1 86 ? -12.349 -0.281 -4.505 1.00 96.56 86 MET A O 1
ATOM 694 N N . SER A 1 87 ? -11.169 0.492 -2.752 1.00 96.56 87 SER A N 1
ATOM 695 C CA . SER A 1 87 ? -9.968 0.909 -3.485 1.00 96.56 87 SER A CA 1
ATOM 696 C C . SER A 1 87 ? -9.285 -0.274 -4.174 1.00 96.56 87 SER A C 1
ATOM 698 O O . SER A 1 87 ? -9.132 -0.277 -5.396 1.00 96.56 87 SER A O 1
ATOM 700 N N . ALA A 1 88 ? -8.992 -1.325 -3.403 1.00 95.81 88 ALA A N 1
ATOM 701 C CA . ALA A 1 88 ? -8.348 -2.541 -3.889 1.00 95.81 88 ALA A CA 1
ATOM 702 C C . ALA A 1 88 ? -9.162 -3.252 -4.985 1.00 95.81 88 ALA A C 1
ATOM 704 O O . ALA A 1 88 ? -8.618 -3.633 -6.019 1.00 95.81 88 ALA A O 1
ATOM 705 N N . LEU A 1 89 ? -10.477 -3.407 -4.784 1.00 96.19 89 LEU A N 1
ATOM 706 C CA . LEU A 1 89 ? -11.351 -4.076 -5.757 1.00 96.19 89 LEU A CA 1
ATOM 707 C C . LEU A 1 89 ? -11.569 -3.243 -7.023 1.00 96.19 89 LEU A C 1
ATOM 709 O O . LEU A 1 89 ? -11.632 -3.792 -8.121 1.00 96.19 89 LEU A O 1
ATOM 713 N N . GLY A 1 90 ? -11.700 -1.925 -6.870 1.00 94.56 90 GLY A N 1
ATOM 714 C CA . GLY A 1 90 ? -11.962 -1.010 -7.976 1.00 94.56 90 GLY A CA 1
ATOM 715 C C . GLY A 1 90 ? -10.715 -0.558 -8.731 1.00 94.56 90 GLY A C 1
ATOM 716 O O . GLY A 1 90 ? -10.869 0.121 -9.741 1.00 94.56 90 GLY A O 1
ATOM 717 N N . LYS A 1 91 ? -9.507 -0.881 -8.238 1.00 94.31 91 LYS A N 1
ATOM 718 C CA . LYS A 1 91 ? -8.235 -0.308 -8.716 1.00 94.31 91 LYS A CA 1
ATOM 719 C C . LYS A 1 91 ? -8.336 1.215 -8.873 1.00 94.31 91 LYS A C 1
ATOM 721 O O . LYS A 1 91 ? -7.996 1.779 -9.911 1.00 94.31 91 LYS A O 1
ATOM 726 N N . ARG A 1 92 ? -8.895 1.867 -7.851 1.00 93.69 92 ARG A N 1
ATOM 727 C CA . ARG A 1 92 ? -9.107 3.320 -7.805 1.00 93.69 92 ARG A CA 1
ATOM 728 C C . ARG A 1 92 ? -8.203 3.937 -6.741 1.00 93.69 92 ARG A C 1
ATOM 730 O O . ARG A 1 92 ? -7.924 3.248 -5.766 1.00 93.69 92 ARG A O 1
ATOM 737 N N . PRO A 1 93 ? -7.775 5.201 -6.887 1.00 92.38 93 PRO A N 1
ATOM 738 C CA . PRO A 1 93 ? -6.994 5.872 -5.857 1.00 92.38 93 PRO A CA 1
ATOM 739 C C . PRO A 1 93 ? -7.720 5.852 -4.511 1.00 92.38 93 PRO A C 1
ATOM 741 O O . PRO A 1 93 ? -8.930 6.096 -4.442 1.00 92.38 93 PRO A O 1
ATOM 744 N N . LEU A 1 94 ? -6.978 5.543 -3.452 1.00 92.06 94 LEU A N 1
ATOM 745 C CA . LEU A 1 94 ? -7.519 5.434 -2.102 1.00 92.06 94 LEU A CA 1
ATOM 746 C C . LEU A 1 94 ? -7.911 6.794 -1.508 1.00 92.06 94 LEU A C 1
ATOM 748 O O . LEU A 1 94 ? -8.893 6.900 -0.770 1.00 92.06 94 LEU A O 1
ATOM 752 N N . CYS A 1 95 ? -7.151 7.823 -1.870 1.00 89.19 95 CYS A N 1
ATOM 753 C CA . CYS A 1 95 ? -7.350 9.214 -1.494 1.00 89.19 95 CYS A CA 1
ATOM 754 C C . CYS A 1 95 ? -7.535 10.078 -2.748 1.00 89.19 95 CYS A C 1
ATOM 756 O O . CYS A 1 95 ? -7.149 9.689 -3.849 1.00 89.19 95 CYS A O 1
ATOM 758 N N . GLN A 1 96 ? -8.124 11.266 -2.567 1.00 88.19 96 GLN A N 1
ATOM 759 C CA . GLN A 1 96 ? -8.211 12.277 -3.630 1.00 88.19 96 GLN A CA 1
ATOM 760 C C . GLN A 1 96 ? -6.832 12.845 -3.987 1.00 88.19 96 GLN A C 1
ATOM 762 O O . GLN A 1 96 ? -6.572 13.130 -5.150 1.00 88.19 96 GLN A O 1
ATOM 767 N N . ASP A 1 97 ? -5.963 12.985 -2.986 1.00 87.81 97 ASP A N 1
ATOM 768 C CA . ASP A 1 97 ? -4.558 13.336 -3.154 1.00 87.81 97 ASP A CA 1
ATOM 769 C C . ASP A 1 97 ? -3.718 12.053 -3.192 1.00 87.81 97 ASP A C 1
ATOM 771 O O . ASP A 1 97 ? -3.758 11.247 -2.259 1.00 87.81 97 ASP A O 1
ATOM 775 N N . THR A 1 98 ? -2.985 11.846 -4.286 1.00 86.62 98 THR A N 1
ATOM 776 C CA . THR A 1 98 ? -2.075 10.703 -4.470 1.00 86.62 98 THR A CA 1
ATOM 777 C C . THR A 1 98 ? -0.647 11.010 -4.014 1.00 86.62 98 THR A C 1
ATOM 779 O O . THR A 1 98 ? 0.231 10.156 -4.142 1.00 86.62 98 THR A O 1
ATOM 782 N N . GLY A 1 99 ? -0.411 12.209 -3.476 1.00 87.75 99 GLY A N 1
ATOM 783 C CA . GLY A 1 99 ? 0.888 12.668 -3.007 1.00 87.75 99 GLY A CA 1
ATOM 784 C C . GLY A 1 99 ? 1.823 13.130 -4.127 1.00 87.75 99 GLY A C 1
ATOM 785 O O . GLY A 1 99 ? 1.492 13.113 -5.314 1.00 87.75 99 GLY A O 1
ATOM 786 N N . LEU A 1 100 ? 3.024 13.552 -3.721 1.00 91.44 100 LEU A N 1
ATOM 787 C CA . LEU A 1 100 ? 4.117 13.959 -4.605 1.00 91.44 100 LEU A CA 1
ATOM 788 C C . LEU A 1 100 ? 5.203 12.880 -4.635 1.00 91.44 100 LEU A C 1
ATOM 790 O O . LEU A 1 100 ? 5.558 12.320 -3.599 1.00 91.44 100 LEU A O 1
ATOM 794 N N . VAL A 1 101 ? 5.758 12.624 -5.819 1.00 88.56 101 VAL A N 1
ATOM 795 C CA . VAL A 1 101 ? 6.896 11.714 -6.007 1.00 88.56 101 VAL A CA 1
ATOM 796 C C . VAL A 1 101 ? 8.190 12.525 -5.979 1.00 88.56 101 VAL A C 1
ATOM 798 O O . VAL A 1 101 ? 8.302 13.526 -6.685 1.00 88.56 101 VAL A O 1
ATOM 801 N N . SER A 1 102 ? 9.166 12.094 -5.179 1.00 85.38 102 SER A N 1
ATOM 802 C CA . SER A 1 102 ? 10.496 12.710 -5.086 1.00 85.38 102 SER A CA 1
ATOM 803 C C . SER A 1 102 ? 11.589 11.777 -5.611 1.00 85.38 102 SER A C 1
ATOM 805 O O . SER A 1 102 ? 11.508 10.565 -5.409 1.00 85.38 102 SER A O 1
ATOM 807 N N . SER A 1 103 ? 12.604 12.365 -6.251 1.00 64.69 103 SER A N 1
ATOM 808 C CA . SER A 1 103 ? 13.813 11.710 -6.779 1.00 64.69 103 SER A CA 1
ATOM 809 C C . SER A 1 103 ? 14.934 11.597 -5.756 1.00 64.69 103 SER A C 1
ATOM 811 O O . SER A 1 103 ? 15.118 12.598 -5.025 1.00 64.69 103 SER A O 1
#

Radius of gyration: 22.89 Å; chains: 1; bounding box: 52×48×44 Å

Foldseek 3Di:
DDPPPPDPPPDPDDPVNVVVVVVVVVPPPVDDDDPVNVVVVVVVVLLVLQQADDPVVLVVLVVCLVVDDDPVVNVVSVVLNVLNVCSNVVSHGSDPDSDDDDD

pLDDT: mean 84.76, std 17.08, range [37.22, 98.5]